Protein AF-A0AAF0SAI6-F1 (afdb_monomer_lite)

pLDDT: mean 80.3, std 12.4, range [47.44, 91.88]

Structure (mmCIF, N/CA/C/O backbone):
data_AF-A0AAF0SAI6-F1
#
_entry.id   AF-A0AAF0SAI6-F1
#
loop_
_atom_site.group_PDB
_atom_site.id
_atom_site.type_symbol
_atom_site.label_atom_id
_atom_site.label_alt_id
_atom_site.label_comp_id
_atom_site.label_asym_id
_atom_site.label_entity_id
_atom_site.label_seq_id
_atom_site.pdbx_PDB_ins_code
_atom_site.Cartn_x
_atom_site.Cartn_y
_atom_site.Cartn_z
_atom_site.occupancy
_atom_site.B_iso_or_equiv
_atom_site.auth_seq_id
_atom_site.auth_comp_id
_atom_site.auth_asym_id
_atom_site.auth_atom_id
_atom_site.pdbx_PDB_model_num
ATOM 1 N N . MET A 1 1 ? -7.171 16.452 26.162 1.00 47.44 1 MET A N 1
ATOM 2 C CA . MET A 1 1 ? -6.179 17.110 25.268 1.00 47.44 1 MET A CA 1
ATOM 3 C C . MET A 1 1 ? -4.964 16.233 24.930 1.00 47.44 1 MET A C 1
ATOM 5 O O . MET A 1 1 ? -4.229 16.581 24.015 1.00 47.44 1 MET A O 1
ATOM 9 N N . THR A 1 2 ? -4.740 15.108 25.615 1.00 51.94 2 THR A N 1
ATOM 10 C CA . THR A 1 2 ? -3.582 14.214 25.419 1.00 51.94 2 THR A CA 1
ATOM 11 C C . THR A 1 2 ? -3.766 13.180 24.298 1.00 51.94 2 THR A C 1
ATOM 13 O O . THR A 1 2 ? -2.830 12.978 23.528 1.00 51.94 2 THR A O 1
ATOM 16 N N . GLU A 1 3 ? -4.964 12.611 24.114 1.00 50.56 3 GLU A N 1
ATOM 17 C CA . GLU A 1 3 ? -5.238 11.631 23.039 1.00 50.56 3 GLU A CA 1
ATOM 18 C C . GLU A 1 3 ? -5.062 12.201 21.628 1.00 50.56 3 GLU A C 1
ATOM 20 O O . GLU A 1 3 ? -4.426 11.588 20.772 1.00 50.56 3 GLU A O 1
ATOM 25 N N . ASN A 1 4 ? -5.547 13.424 21.395 1.00 54.28 4 ASN A N 1
ATOM 26 C CA . ASN A 1 4 ? -5.464 14.070 20.082 1.00 54.28 4 ASN A CA 1
ATOM 27 C C . ASN A 1 4 ? -4.000 14.338 19.667 1.00 54.28 4 ASN A C 1
ATOM 29 O O . ASN A 1 4 ? -3.653 14.335 18.489 1.00 54.28 4 ASN A O 1
ATOM 33 N N . LYS A 1 5 ? -3.105 14.506 20.652 1.00 51.91 5 LYS A N 1
ATOM 34 C CA . LYS A 1 5 ? -1.663 14.673 20.430 1.00 51.91 5 LYS A CA 1
ATOM 35 C C . LYS A 1 5 ? -0.987 13.346 20.074 1.00 51.91 5 LYS A C 1
ATOM 37 O O . LYS A 1 5 ? -0.150 13.327 19.179 1.00 51.91 5 LYS A O 1
ATOM 42 N N . GLN A 1 6 ? -1.361 12.244 20.731 1.00 58.72 6 GLN A N 1
ATOM 43 C CA . GLN A 1 6 ? -0.816 10.920 20.410 1.00 58.72 6 GLN A CA 1
ATOM 44 C C . GLN A 1 6 ? -1.265 10.428 19.033 1.00 58.72 6 GLN A C 1
ATOM 46 O O . GLN A 1 6 ? -0.430 9.935 18.277 1.00 58.72 6 GLN A O 1
ATOM 51 N N . HIS A 1 7 ? -2.531 10.629 18.656 1.00 56.69 7 HIS A N 1
ATOM 52 C CA . HIS A 1 7 ? -3.014 10.239 17.330 1.00 56.69 7 HIS A CA 1
ATOM 53 C C . HIS A 1 7 ? -2.248 10.976 16.217 1.00 56.69 7 HIS A C 1
ATOM 55 O O . HIS A 1 7 ? -1.691 10.333 15.332 1.00 56.69 7 HIS A O 1
ATOM 61 N N . ASN A 1 8 ? -2.080 12.300 16.338 1.00 64.50 8 ASN A N 1
ATOM 62 C CA . ASN A 1 8 ? -1.340 13.104 15.356 1.00 64.50 8 ASN A CA 1
ATOM 63 C C . ASN A 1 8 ? 0.139 12.700 15.218 1.00 64.50 8 ASN A C 1
ATOM 65 O O . ASN A 1 8 ? 0.677 12.682 14.112 1.00 64.50 8 ASN A O 1
ATOM 69 N N . ILE A 1 9 ? 0.802 12.346 16.325 1.00 67.69 9 ILE A N 1
ATOM 70 C CA . ILE A 1 9 ? 2.197 11.876 16.295 1.00 67.69 9 ILE A CA 1
ATOM 71 C C . ILE A 1 9 ? 2.292 10.510 15.606 1.00 67.69 9 ILE A C 1
ATOM 73 O O . ILE A 1 9 ? 3.213 10.279 14.825 1.00 67.69 9 ILE A O 1
ATOM 77 N N . THR A 1 10 ? 1.326 9.620 15.843 1.00 72.69 10 THR A N 1
ATOM 78 C CA . THR A 1 10 ? 1.318 8.273 15.253 1.00 72.69 10 THR A CA 1
ATOM 79 C C . THR A 1 10 ? 1.061 8.326 13.745 1.00 72.69 10 THR A C 1
ATOM 81 O O . THR A 1 10 ? 1.736 7.637 12.982 1.00 72.69 10 THR A O 1
ATOM 84 N N . THR A 1 11 ? 0.143 9.189 13.300 1.00 72.44 11 THR A N 1
ATOM 85 C CA . THR A 1 11 ? -0.133 9.424 11.875 1.00 72.44 11 THR A CA 1
ATOM 86 C C . THR A 1 11 ? 1.057 10.069 11.174 1.00 72.44 11 THR A C 1
ATOM 88 O O . THR A 1 11 ? 1.455 9.619 10.101 1.00 72.44 11 THR A O 1
ATOM 91 N N . GLY A 1 12 ? 1.685 11.067 11.805 1.00 75.38 12 GLY A N 1
ATOM 92 C CA . GLY A 1 12 ? 2.898 11.696 11.284 1.00 75.38 12 GLY A CA 1
ATOM 93 C C . GLY A 1 12 ? 4.070 10.718 11.162 1.00 75.38 12 GLY A C 1
ATOM 94 O O . GLY A 1 12 ? 4.751 10.702 10.138 1.00 75.38 12 GLY A O 1
ATOM 95 N N . ALA A 1 13 ? 4.277 9.853 12.161 1.00 80.06 13 ALA A N 1
ATOM 96 C CA . ALA A 1 13 ? 5.317 8.826 12.125 1.00 80.06 13 ALA A CA 1
ATOM 97 C C . ALA A 1 13 ? 5.058 7.782 11.027 1.00 80.06 13 ALA A C 1
ATOM 99 O O . ALA A 1 13 ? 5.972 7.449 10.274 1.00 80.06 13 ALA A O 1
ATOM 100 N N . ALA A 1 14 ? 3.817 7.307 10.882 1.00 80.31 14 ALA A N 1
ATOM 101 C CA . ALA A 1 14 ? 3.448 6.362 9.830 1.00 80.31 14 ALA A CA 1
ATOM 102 C C . ALA A 1 14 ? 3.625 6.955 8.425 1.00 80.31 14 ALA A C 1
ATOM 104 O O . ALA A 1 14 ? 4.148 6.286 7.534 1.00 80.31 14 ALA A O 1
ATOM 105 N N . PHE A 1 15 ? 3.263 8.227 8.239 1.00 81.56 15 PHE A N 1
ATOM 106 C CA . PHE A 1 15 ? 3.492 8.934 6.982 1.00 81.56 15 PHE A CA 1
ATOM 107 C C . PHE A 1 15 ? 4.989 9.134 6.705 1.00 81.56 15 PHE A C 1
ATOM 109 O O . PHE A 1 15 ? 5.444 8.940 5.581 1.00 81.56 15 PHE A O 1
ATOM 116 N N . GLY A 1 16 ? 5.783 9.430 7.739 1.00 84.19 16 GLY A N 1
ATOM 117 C CA . GLY A 1 16 ? 7.243 9.486 7.640 1.00 84.19 16 GLY A CA 1
ATOM 118 C C . GLY A 1 16 ? 7.855 8.156 7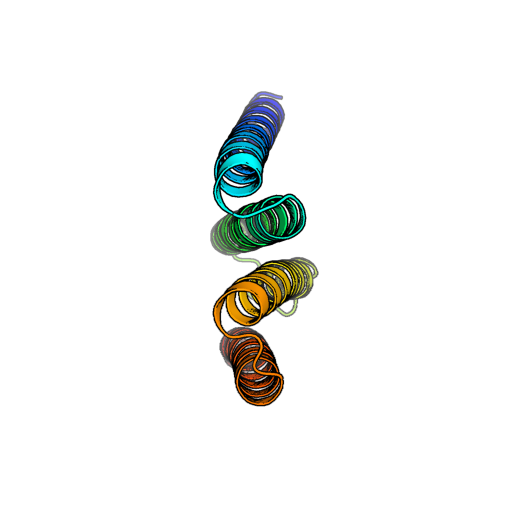.191 1.00 84.19 16 GLY A C 1
ATOM 119 O O . GLY A 1 16 ? 8.693 8.137 6.291 1.00 84.19 16 GLY A O 1
ATOM 120 N N . VAL A 1 17 ? 7.390 7.032 7.746 1.00 88.38 17 VAL A N 1
ATOM 121 C CA . VAL A 1 17 ? 7.812 5.687 7.316 1.00 88.38 17 VAL A CA 1
ATOM 122 C C . VAL A 1 17 ? 7.385 5.406 5.873 1.00 88.38 17 VAL A C 1
ATOM 124 O O . VAL A 1 17 ? 8.190 4.891 5.098 1.00 88.38 17 VAL A O 1
ATOM 127 N N . ALA A 1 18 ? 6.164 5.785 5.482 1.00 87.31 18 ALA A N 1
ATOM 128 C CA . ALA A 1 18 ? 5.685 5.639 4.107 1.00 87.31 18 ALA A CA 1
ATOM 129 C C . ALA A 1 18 ? 6.572 6.400 3.111 1.00 87.31 18 ALA A C 1
ATOM 131 O O . ALA A 1 18 ? 6.955 5.842 2.085 1.00 87.31 18 ALA A O 1
ATOM 132 N N . ILE A 1 19 ? 6.955 7.639 3.437 1.00 88.12 19 ILE A N 1
ATOM 133 C CA . ILE A 1 19 ? 7.864 8.448 2.618 1.00 88.12 19 ILE A CA 1
ATOM 134 C C . ILE A 1 19 ? 9.250 7.807 2.549 1.00 88.12 19 ILE A C 1
ATOM 136 O O . ILE A 1 19 ? 9.790 7.677 1.456 1.00 88.12 19 ILE A O 1
ATOM 140 N N . LEU A 1 20 ? 9.829 7.383 3.676 1.00 90.56 20 LEU A N 1
ATOM 141 C CA . LEU A 1 20 ? 11.160 6.767 3.690 1.00 90.56 20 LEU A CA 1
ATOM 142 C C . LEU A 1 20 ? 11.205 5.485 2.851 1.00 90.56 20 LEU A C 1
ATOM 144 O O . LEU A 1 20 ? 12.119 5.314 2.045 1.00 90.56 20 LEU A O 1
ATOM 148 N N . LEU A 1 21 ? 10.197 4.619 2.986 1.00 89.19 21 LEU A N 1
ATOM 149 C CA . LEU A 1 21 ? 10.064 3.413 2.166 1.00 89.19 21 LEU A CA 1
ATOM 150 C C . LEU A 1 21 ? 9.835 3.755 0.692 1.00 89.19 21 LEU A C 1
ATOM 152 O O . LEU A 1 21 ? 10.449 3.147 -0.182 1.00 89.19 21 LEU A O 1
ATOM 156 N N . GLY A 1 22 ? 9.000 4.755 0.413 1.00 85.25 22 GLY A N 1
ATOM 157 C CA . GLY A 1 22 ? 8.757 5.260 -0.932 1.00 85.25 22 GLY A CA 1
ATOM 158 C C . GLY A 1 22 ? 10.016 5.789 -1.606 1.00 85.25 22 GLY A C 1
ATOM 159 O O . GLY A 1 22 ? 10.283 5.452 -2.753 1.00 85.25 22 GLY A O 1
ATOM 160 N N . ILE A 1 23 ? 10.825 6.570 -0.893 1.00 89.44 23 ILE A N 1
ATOM 161 C CA . ILE A 1 23 ? 12.104 7.082 -1.394 1.00 89.44 23 ILE A CA 1
ATOM 162 C C . ILE A 1 23 ? 13.078 5.924 -1.612 1.00 89.44 23 ILE A C 1
ATOM 164 O O . ILE A 1 23 ? 13.684 5.839 -2.676 1.00 89.44 23 ILE A O 1
ATOM 168 N N . PHE A 1 24 ? 13.197 5.006 -0.649 1.00 91.56 24 PHE A N 1
ATOM 169 C CA . PHE A 1 24 ? 14.080 3.847 -0.769 1.00 91.56 24 PHE A CA 1
ATOM 170 C C . PHE A 1 24 ? 13.738 2.999 -1.998 1.00 91.56 24 PHE A C 1
ATOM 172 O O . PHE A 1 24 ? 14.610 2.697 -2.813 1.00 91.56 24 PHE A O 1
ATOM 179 N N . ILE A 1 25 ? 12.461 2.662 -2.181 1.00 89.69 25 ILE A N 1
ATOM 180 C CA . ILE A 1 25 ? 12.007 1.922 -3.359 1.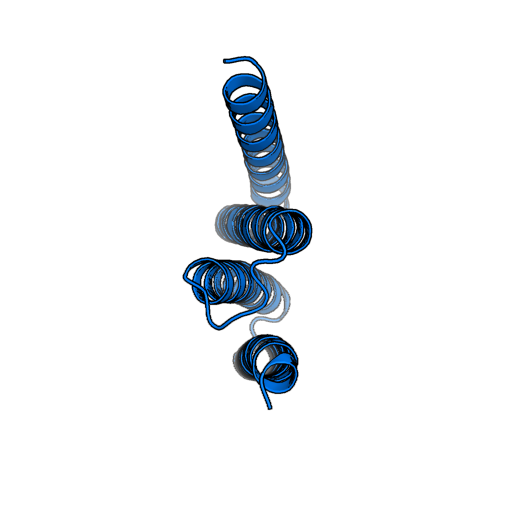00 89.69 25 ILE A CA 1
ATOM 181 C C . ILE A 1 25 ? 12.137 2.771 -4.625 1.00 89.69 25 ILE A C 1
ATOM 183 O O . ILE A 1 25 ? 12.539 2.248 -5.658 1.00 89.69 25 ILE A O 1
ATOM 187 N N . GLY A 1 26 ? 11.872 4.074 -4.553 1.00 87.81 26 GLY A N 1
ATOM 188 C CA . GLY A 1 26 ? 12.002 5.000 -5.675 1.00 87.81 26 GLY A CA 1
ATOM 189 C C . GLY A 1 26 ? 13.421 5.078 -6.235 1.00 87.81 26 GLY A C 1
ATOM 190 O O . GLY A 1 26 ? 13.600 5.113 -7.450 1.00 87.81 26 GLY A O 1
ATOM 191 N N . ILE A 1 27 ? 14.427 5.046 -5.359 1.00 91.12 27 ILE A N 1
ATOM 192 C CA . ILE A 1 27 ? 15.844 5.045 -5.742 1.00 91.12 27 ILE A CA 1
ATOM 193 C C . ILE A 1 27 ? 16.241 3.713 -6.397 1.00 91.12 27 ILE A C 1
ATOM 195 O O . ILE A 1 27 ? 17.014 3.717 -7.349 1.00 91.12 27 ILE A O 1
ATOM 199 N N . ASN A 1 28 ? 15.712 2.583 -5.918 1.00 88.19 28 ASN A N 1
ATOM 200 C CA . ASN A 1 28 ? 16.113 1.252 -6.395 1.00 88.19 28 ASN A CA 1
ATOM 201 C C . ASN A 1 28 ? 15.322 0.764 -7.621 1.00 88.19 28 ASN A C 1
ATOM 203 O O . ASN A 1 28 ? 15.869 0.068 -8.470 1.00 88.19 28 ASN A O 1
ATOM 207 N N . TYR A 1 29 ? 14.038 1.111 -7.710 1.00 84.38 29 TYR A N 1
ATOM 208 C CA . TYR A 1 29 ? 13.087 0.550 -8.675 1.00 84.38 29 TYR A CA 1
ATOM 209 C C . TYR A 1 29 ? 12.357 1.624 -9.497 1.00 84.38 29 TYR A C 1
ATOM 211 O O . TYR A 1 29 ? 11.439 1.298 -10.245 1.00 84.38 29 TYR A O 1
ATOM 219 N N . GLY A 1 30 ? 12.729 2.900 -9.358 1.00 88.44 30 GLY A N 1
ATOM 220 C CA . GLY A 1 30 ? 12.161 4.021 -10.107 1.00 88.44 30 GLY A CA 1
ATOM 221 C C . GLY A 1 30 ? 11.059 4.787 -9.367 1.00 88.44 30 GLY A C 1
ATOM 222 O O . GLY A 1 30 ? 10.322 4.247 -8.540 1.00 88.44 30 GLY A O 1
ATOM 223 N N . ILE A 1 31 ? 10.919 6.074 -9.704 1.00 86.31 31 ILE A N 1
ATOM 224 C CA . ILE A 1 31 ? 10.056 7.038 -8.995 1.00 86.31 31 ILE A CA 1
ATOM 225 C C . ILE A 1 31 ? 8.598 6.561 -8.912 1.00 86.31 31 ILE A C 1
ATOM 227 O O . ILE A 1 31 ? 7.983 6.683 -7.853 1.00 86.31 31 ILE A O 1
ATOM 231 N N . MET A 1 32 ? 8.054 5.962 -9.979 1.00 87.31 32 MET A N 1
ATOM 232 C CA . MET A 1 32 ? 6.683 5.430 -9.962 1.00 87.31 32 MET A CA 1
ATOM 233 C C . MET A 1 32 ? 6.493 4.324 -8.915 1.00 87.31 32 MET A C 1
ATOM 235 O O . MET A 1 32 ? 5.498 4.340 -8.196 1.00 87.31 32 MET A O 1
ATOM 239 N N . ASN A 1 33 ? 7.468 3.427 -8.744 1.00 87.62 33 ASN A N 1
ATOM 240 C CA . ASN A 1 33 ? 7.413 2.385 -7.714 1.00 87.62 33 ASN A CA 1
ATOM 241 C C . ASN A 1 33 ? 7.495 2.961 -6.302 1.00 87.62 33 ASN A C 1
ATOM 243 O O . ASN A 1 33 ? 6.822 2.469 -5.394 1.00 87.62 33 ASN A O 1
ATOM 247 N N . GLY A 1 34 ? 8.251 4.046 -6.127 1.00 87.62 34 GLY A N 1
ATOM 248 C CA . GLY A 1 34 ? 8.249 4.811 -4.885 1.00 87.62 34 GLY A CA 1
ATOM 249 C C . GLY A 1 34 ? 6.874 5.402 -4.563 1.00 87.62 34 GLY A C 1
ATOM 250 O O . GLY A 1 34 ? 6.376 5.233 -3.451 1.00 87.62 34 GLY A O 1
ATOM 251 N N . VAL A 1 35 ? 6.211 6.017 -5.548 1.00 89.38 35 VAL A N 1
ATOM 252 C CA . VAL A 1 35 ? 4.852 6.570 -5.390 1.00 89.38 35 VAL A CA 1
ATOM 253 C C . VAL A 1 35 ? 3.835 5.473 -5.071 1.00 89.38 35 VAL A C 1
ATOM 255 O O . VAL A 1 35 ? 3.047 5.624 -4.137 1.00 89.38 35 VAL A O 1
ATOM 258 N N . PHE A 1 36 ? 3.876 4.342 -5.780 1.00 91.56 36 PHE A N 1
ATOM 259 C CA . PHE A 1 36 ? 3.001 3.202 -5.495 1.00 91.56 36 PHE A CA 1
ATOM 260 C C . PHE A 1 36 ? 3.215 2.651 -4.087 1.00 91.56 36 PHE A C 1
ATOM 262 O O . PHE A 1 36 ? 2.246 2.361 -3.391 1.00 91.56 36 PHE A O 1
ATOM 269 N N . THR A 1 37 ? 4.460 2.593 -3.621 1.00 89.25 37 THR A N 1
ATOM 270 C CA . THR A 1 37 ? 4.782 2.178 -2.249 1.00 89.25 37 THR A CA 1
ATOM 271 C C . THR A 1 37 ? 4.177 3.125 -1.217 1.00 89.25 37 THR A C 1
ATOM 273 O O . THR A 1 37 ? 3.573 2.665 -0.248 1.00 89.25 37 THR A O 1
ATOM 276 N N . ILE A 1 38 ? 4.265 4.442 -1.435 1.00 90.56 38 ILE A N 1
ATOM 277 C CA . ILE A 1 38 ? 3.645 5.436 -0.545 1.00 90.56 38 ILE A CA 1
ATOM 278 C C . ILE A 1 38 ? 2.129 5.229 -0.497 1.00 90.56 38 ILE A C 1
ATOM 280 O O . ILE A 1 38 ? 1.553 5.236 0.592 1.00 90.56 38 ILE A O 1
ATOM 284 N N . LEU A 1 39 ? 1.487 4.998 -1.647 1.00 90.31 39 LEU A N 1
ATOM 285 C CA . LEU A 1 39 ? 0.047 4.729 -1.728 1.00 90.31 39 LEU A CA 1
ATOM 286 C C . LEU A 1 39 ? -0.345 3.447 -0.985 1.00 90.31 39 LEU A C 1
ATOM 288 O O . LEU A 1 39 ? -1.325 3.459 -0.242 1.00 90.31 39 LEU A O 1
ATOM 292 N N . ILE A 1 40 ? 0.439 2.373 -1.127 1.00 90.50 40 ILE A N 1
ATOM 293 C CA . ILE A 1 40 ? 0.221 1.106 -0.414 1.00 90.50 40 ILE A CA 1
ATOM 294 C C . ILE A 1 40 ? 0.289 1.337 1.093 1.00 90.50 40 ILE A C 1
ATOM 296 O O . ILE A 1 40 ? -0.673 1.052 1.802 1.00 90.50 40 ILE A O 1
ATOM 300 N N . VAL A 1 41 ? 1.402 1.882 1.589 1.00 91.75 41 VAL A N 1
ATOM 301 C CA . VAL A 1 41 ? 1.621 2.053 3.032 1.00 91.75 41 VAL A CA 1
ATOM 302 C C . VAL A 1 41 ? 0.591 3.013 3.631 1.00 91.75 41 VAL A C 1
ATOM 304 O O . VAL A 1 41 ? 0.010 2.707 4.671 1.00 91.75 41 VAL A O 1
ATOM 307 N N . SER A 1 42 ? 0.303 4.131 2.960 1.00 87.38 42 SER A N 1
ATOM 308 C CA . SER A 1 42 ? -0.685 5.108 3.437 1.00 87.38 42 SER A CA 1
ATOM 309 C C . SER A 1 42 ? -2.101 4.531 3.436 1.00 87.38 42 SER A C 1
ATOM 311 O O . SER A 1 42 ? -2.837 4.707 4.405 1.00 87.38 42 SER A O 1
ATOM 313 N N . GLY A 1 43 ? -2.478 3.804 2.379 1.00 87.25 43 GLY A N 1
ATOM 314 C CA . GLY A 1 43 ? -3.786 3.159 2.276 1.00 87.25 43 GLY A CA 1
ATOM 315 C C . GLY A 1 43 ? -3.976 2.067 3.328 1.00 87.25 43 GLY A C 1
ATOM 316 O O . GLY A 1 43 ? -5.014 2.026 3.991 1.00 87.25 43 GLY A O 1
ATOM 317 N N . VAL A 1 44 ? -2.955 1.231 3.556 1.00 88.44 44 VAL A N 1
ATOM 318 C CA . VAL A 1 44 ? -2.971 0.204 4.609 1.00 88.44 44 VAL A CA 1
ATOM 319 C C . VAL A 1 44 ? -3.074 0.855 5.984 1.00 88.44 44 VAL A C 1
ATOM 321 O O . VAL A 1 44 ? -3.931 0.457 6.771 1.00 88.44 44 VAL A O 1
ATOM 324 N N . TYR A 1 45 ? -2.261 1.876 6.263 1.00 88.31 45 TYR A N 1
ATOM 325 C CA . TYR A 1 45 ? -2.300 2.587 7.538 1.00 88.31 45 TYR A CA 1
ATOM 326 C C . TYR A 1 45 ? -3.686 3.180 7.808 1.00 88.31 45 TYR A C 1
ATOM 328 O O . TYR A 1 45 ? -4.273 2.888 8.846 1.00 88.31 45 TYR A O 1
ATOM 336 N N . LEU A 1 46 ? -4.255 3.927 6.854 1.00 87.00 46 LEU A N 1
ATOM 337 C CA . LEU A 1 46 ? -5.599 4.499 6.984 1.00 87.00 46 LEU A CA 1
ATOM 338 C C . LEU A 1 46 ? -6.650 3.417 7.246 1.00 87.00 46 LEU A C 1
ATOM 340 O O . LEU A 1 46 ? -7.440 3.540 8.179 1.00 87.00 46 LEU A O 1
ATOM 344 N N . SER A 1 47 ? -6.624 2.331 6.472 1.00 85.38 47 SER A N 1
ATOM 345 C CA . SER A 1 47 ? -7.574 1.223 6.620 1.00 85.38 47 SER A CA 1
ATOM 346 C C . SER A 1 47 ? -7.496 0.586 8.003 1.00 85.38 47 SER A C 1
ATOM 348 O O . SER A 1 47 ? -8.523 0.360 8.637 1.00 85.38 47 SER A O 1
ATOM 350 N N . VAL A 1 48 ? -6.281 0.305 8.480 1.00 85.62 48 VAL A N 1
ATOM 351 C CA . VAL A 1 48 ? -6.043 -0.353 9.769 1.00 85.62 48 VAL A CA 1
ATOM 352 C C . VAL A 1 48 ? -6.376 0.583 10.925 1.00 85.62 48 VAL A C 1
ATOM 354 O O . VAL A 1 48 ? -7.069 0.172 11.850 1.00 85.62 48 VAL A O 1
ATOM 357 N N . SER A 1 49 ? -5.937 1.840 10.877 1.00 84.12 49 SER A N 1
ATOM 358 C CA . SER A 1 49 ? -6.220 2.826 11.923 1.00 84.12 49 SER A CA 1
ATOM 359 C C . SER A 1 49 ? -7.716 3.079 12.074 1.00 84.12 49 SER A C 1
ATOM 361 O O . SER A 1 49 ? -8.222 3.091 13.194 1.00 84.12 49 SER A O 1
ATOM 363 N N . LEU A 1 50 ? -8.439 3.216 10.961 1.00 83.19 50 LEU A N 1
ATOM 364 C CA . LEU A 1 50 ? -9.891 3.368 10.989 1.00 83.19 50 LEU A CA 1
ATOM 365 C C . LEU A 1 50 ? -10.577 2.080 11.450 1.00 83.19 50 LEU A C 1
ATOM 367 O O . LEU A 1 50 ? -11.505 2.141 12.244 1.00 83.19 50 LEU A O 1
ATOM 371 N N . TYR A 1 51 ? -10.097 0.909 11.032 1.00 81.25 51 TYR A N 1
ATOM 372 C CA . TYR A 1 51 ? -10.640 -0.367 11.498 1.00 81.25 51 TYR A CA 1
ATOM 373 C C . TYR A 1 51 ? -10.484 -0.557 13.013 1.00 81.25 51 TYR A C 1
ATOM 375 O O . TYR A 1 51 ? -11.399 -1.047 13.673 1.00 81.25 51 TYR A O 1
ATOM 383 N N . LEU A 1 52 ? -9.336 -0.171 13.575 1.00 80.81 52 LEU A N 1
ATOM 384 C CA . LEU A 1 52 ? -9.101 -0.214 15.018 1.00 80.81 52 LEU A CA 1
ATOM 385 C C . LEU A 1 52 ? -10.021 0.759 15.758 1.00 80.81 52 LEU A C 1
ATOM 387 O O . LEU A 1 52 ? -10.625 0.369 16.752 1.00 80.81 52 LEU A O 1
ATOM 391 N N . LYS A 1 53 ? -10.186 1.975 15.228 1.00 78.19 53 LYS A N 1
ATOM 392 C CA . LYS A 1 53 ? -11.080 2.987 15.797 1.00 78.19 53 LYS A CA 1
ATOM 393 C C . LYS A 1 53 ? -12.549 2.547 15.778 1.00 78.19 53 LYS A C 1
ATOM 395 O O . LYS A 1 53 ? -13.234 2.652 16.785 1.00 78.19 53 LYS A O 1
ATOM 400 N N . ASP A 1 54 ? -13.007 1.970 14.672 1.00 75.56 54 ASP A N 1
ATOM 401 C CA . ASP A 1 54 ? -14.351 1.390 14.528 1.00 75.56 54 ASP A CA 1
ATOM 402 C C . ASP A 1 54 ? -14.618 0.271 15.547 1.00 75.56 54 ASP A C 1
ATOM 404 O O . ASP A 1 54 ? -15.705 0.169 16.115 1.00 75.56 54 ASP A O 1
ATOM 408 N N . LYS A 1 55 ? -13.602 -0.557 15.816 1.00 72.12 55 LYS A N 1
ATOM 409 C CA . LYS A 1 55 ? -13.684 -1.632 16.810 1.00 72.12 55 LYS A CA 1
ATOM 410 C C . LYS A 1 55 ? -13.772 -1.093 18.242 1.00 72.12 55 LYS A C 1
ATOM 412 O O . LYS A 1 55 ? -14.412 -1.723 19.077 1.00 72.12 55 LYS A O 1
ATOM 417 N N . GLU A 1 56 ? -13.119 0.029 18.523 1.00 74.81 56 GLU A N 1
ATOM 418 C CA . GLU A 1 56 ? -13.103 0.673 19.840 1.00 74.81 56 GLU A CA 1
ATOM 419 C C . GLU A 1 56 ? -14.402 1.442 20.117 1.00 74.81 56 GLU A C 1
ATOM 421 O O . GLU A 1 56 ? -14.966 1.337 21.204 1.00 74.81 56 GLU A O 1
ATOM 426 N N . GLU A 1 57 ? -14.938 2.130 19.107 1.00 68.06 57 GLU A N 1
ATOM 427 C CA . GLU A 1 57 ? -16.195 2.879 19.214 1.00 68.06 57 GLU A CA 1
ATOM 428 C C . GLU A 1 57 ? -17.441 1.972 19.207 1.00 68.06 57 GLU A C 1
ATOM 430 O O . GLU A 1 57 ? -18.548 2.455 19.445 1.00 68.06 57 GLU A O 1
ATOM 435 N N . ASN A 1 58 ? -17.288 0.659 18.964 1.00 64.31 58 ASN A N 1
ATOM 436 C CA . ASN A 1 58 ? -18.388 -0.313 18.856 1.00 64.31 58 ASN A CA 1
ATOM 437 C C . ASN A 1 58 ? -19.501 0.153 17.898 1.00 64.31 58 ASN A C 1
ATOM 439 O O . ASN A 1 58 ? -20.648 -0.287 17.981 1.00 64.31 58 ASN A O 1
ATOM 443 N N . THR A 1 59 ? -19.155 1.017 16.943 1.00 60.19 59 THR A N 1
ATOM 444 C CA . THR A 1 59 ? -20.057 1.647 15.976 1.00 60.19 59 THR A CA 1
ATOM 445 C C . THR A 1 59 ? -20.421 0.701 14.851 1.00 60.19 59 THR A C 1
ATOM 447 O O . THR A 1 59 ? -20.734 1.168 13.763 1.00 60.19 59 THR A O 1
ATOM 450 N N . GLY A 1 60 ? -20.399 -0.614 15.112 1.00 54.03 60 GLY A N 1
ATOM 451 C CA . GLY A 1 60 ? -20.805 -1.663 14.199 1.00 54.03 60 GLY A CA 1
ATOM 452 C C . GLY A 1 60 ? -22.197 -1.366 13.655 1.00 54.03 60 GLY A C 1
ATOM 453 O O . GLY A 1 60 ? -23.177 -1.859 14.178 1.00 54.03 60 GLY A O 1
ATOM 454 N N . GLY A 1 61 ? -22.245 -0.567 12.594 1.00 53.78 61 GLY A N 1
ATOM 455 C CA . GLY A 1 61 ? -23.335 -0.186 11.715 1.00 53.78 61 GLY A CA 1
ATOM 456 C C . GLY A 1 61 ? -22.718 0.260 10.377 1.00 53.78 61 GLY A C 1
ATOM 457 O O . GLY A 1 61 ? -21.491 0.400 10.276 1.00 53.78 61 GLY A O 1
ATOM 458 N N . PRO A 1 62 ? -23.516 0.476 9.317 1.00 55.75 62 PRO A N 1
ATOM 459 C CA . PRO A 1 62 ? -23.070 1.201 8.129 1.00 55.75 62 PRO A CA 1
ATOM 460 C C . PRO A 1 62 ? -22.725 2.644 8.528 1.00 55.75 62 PRO A C 1
ATOM 462 O O . PRO A 1 62 ? -23.577 3.522 8.584 1.00 55.75 62 PRO A O 1
ATOM 465 N N . SER A 1 63 ? -21.461 2.847 8.883 1.00 61.09 63 SER A N 1
ATOM 466 C CA . SER A 1 63 ? -20.896 4.095 9.392 1.00 61.09 63 SER A CA 1
ATOM 467 C C . SER A 1 63 ? -20.012 4.745 8.325 1.00 61.09 63 SER A C 1
ATOM 469 O O . SER A 1 63 ? -19.439 4.052 7.478 1.00 61.09 63 SER A O 1
ATOM 471 N N . GLU A 1 64 ? -19.848 6.069 8.387 1.00 67.50 64 GLU A N 1
ATOM 472 C CA . GLU A 1 64 ? -18.859 6.827 7.603 1.00 67.50 64 GLU A CA 1
ATOM 473 C C . GLU A 1 64 ? -17.455 6.195 7.693 1.00 67.50 64 GLU A C 1
ATOM 475 O O . GLU A 1 64 ? -16.706 6.183 6.711 1.00 67.50 64 GLU A O 1
ATOM 480 N N . LEU A 1 65 ? -17.133 5.556 8.828 1.00 69.69 65 LEU A N 1
ATOM 481 C CA . LEU A 1 65 ? -15.895 4.795 9.002 1.00 69.69 65 LEU A CA 1
ATOM 482 C C . LEU A 1 65 ? -15.794 3.580 8.071 1.00 69.69 65 LEU A C 1
ATOM 484 O O . LEU A 1 65 ? -14.714 3.295 7.561 1.00 69.69 65 LEU A O 1
ATOM 488 N N . GLY A 1 66 ? -16.891 2.868 7.807 1.00 73.06 66 GLY A N 1
ATOM 489 C CA . GLY A 1 66 ? -16.894 1.712 6.906 1.00 73.06 66 GLY A CA 1
ATOM 490 C C . GLY A 1 66 ? -16.560 2.097 5.462 1.00 73.06 66 GLY A C 1
ATOM 491 O O . GLY A 1 66 ? -15.782 1.407 4.793 1.00 73.06 66 GLY A O 1
ATOM 492 N N . ALA A 1 67 ? -17.087 3.233 5.000 1.00 75.12 67 ALA A N 1
ATOM 493 C CA . ALA A 1 67 ? -16.743 3.798 3.698 1.00 75.12 67 ALA A CA 1
ATOM 494 C C . ALA A 1 67 ? -15.270 4.238 3.653 1.00 75.12 67 ALA A C 1
ATOM 496 O O . ALA A 1 67 ? -14.564 3.930 2.692 1.00 75.12 67 ALA A O 1
ATOM 497 N N . ALA A 1 68 ? -14.776 4.876 4.718 1.00 81.44 68 ALA A N 1
ATOM 498 C CA . ALA A 1 68 ? -13.390 5.329 4.810 1.00 81.44 68 ALA A CA 1
ATOM 499 C C . ALA A 1 68 ? -12.374 4.165 4.852 1.00 81.44 68 ALA A C 1
ATOM 501 O O . ALA A 1 68 ? -11.345 4.225 4.180 1.00 81.44 68 ALA A O 1
ATOM 502 N N . ILE A 1 69 ? -12.684 3.065 5.553 1.00 83.19 69 ILE A N 1
ATOM 503 C CA . ILE A 1 69 ? -11.870 1.834 5.552 1.00 83.19 69 ILE A CA 1
ATOM 504 C C . ILE A 1 69 ? -11.812 1.232 4.145 1.00 83.19 69 ILE A C 1
ATOM 506 O O . ILE A 1 69 ? -10.738 0.881 3.661 1.00 83.19 69 ILE A O 1
ATOM 510 N N . THR A 1 70 ? -12.957 1.148 3.465 1.00 84.44 70 THR A N 1
ATOM 511 C CA . THR A 1 70 ? -13.029 0.628 2.089 1.00 84.44 70 THR A CA 1
ATOM 512 C C . THR A 1 70 ? -12.224 1.508 1.129 1.00 84.44 70 THR A C 1
ATOM 514 O O . THR A 1 70 ? -11.482 0.990 0.297 1.00 84.44 70 THR A O 1
ATOM 517 N N . GLY A 1 71 ? -12.296 2.833 1.288 1.00 84.44 71 GLY A N 1
ATOM 518 C CA . GLY A 1 71 ? -11.482 3.789 0.536 1.00 84.44 71 GLY A CA 1
ATOM 519 C C . GLY A 1 71 ? -9.980 3.589 0.746 1.00 84.44 71 GLY A C 1
ATOM 520 O O . GLY A 1 71 ? -9.222 3.593 -0.223 1.00 84.44 71 GLY A O 1
ATOM 521 N N . GLY A 1 72 ? -9.545 3.333 1.983 1.00 86.81 72 GLY A N 1
ATOM 522 C CA . GLY A 1 72 ? -8.150 3.005 2.284 1.00 86.81 72 GLY A CA 1
ATOM 523 C C . GLY A 1 72 ? -7.682 1.703 1.620 1.00 86.81 72 GLY A C 1
ATOM 524 O O . GLY A 1 72 ? -6.581 1.656 1.068 1.00 86.81 72 GLY A O 1
ATOM 525 N N . ILE A 1 73 ? -8.528 0.667 1.608 1.00 88.12 73 ILE A N 1
ATOM 526 C CA . ILE A 1 73 ? -8.220 -0.628 0.981 1.00 88.12 73 ILE A CA 1
ATOM 527 C C . ILE A 1 73 ? -8.100 -0.469 -0.533 1.00 88.12 73 ILE A C 1
ATOM 529 O O . ILE A 1 73 ? -7.180 -1.018 -1.135 1.00 88.12 73 ILE A O 1
ATOM 533 N N . LEU A 1 74 ? -8.998 0.304 -1.150 1.00 89.94 74 LEU A N 1
ATOM 534 C CA . LEU A 1 74 ? -8.927 0.612 -2.577 1.00 89.94 74 LEU A CA 1
ATOM 535 C C . LEU A 1 74 ? -7.656 1.394 -2.911 1.00 89.94 74 LEU A C 1
ATOM 537 O O . LEU A 1 74 ? -6.972 1.046 -3.869 1.00 89.94 74 LEU A O 1
ATOM 541 N N . LEU A 1 75 ? -7.294 2.392 -2.100 1.00 90.69 75 LEU A N 1
ATOM 542 C CA . LEU A 1 75 ? -6.061 3.159 -2.284 1.00 90.69 75 LEU A CA 1
ATOM 543 C C . LEU A 1 75 ? -4.822 2.252 -2.220 1.00 90.69 75 LEU A C 1
ATOM 545 O O . LEU A 1 75 ? -3.964 2.305 -3.105 1.00 90.69 75 LEU A O 1
ATOM 549 N N . ALA A 1 76 ? -4.760 1.377 -1.211 1.00 90.62 76 ALA A N 1
ATOM 550 C CA . ALA A 1 76 ? -3.678 0.411 -1.069 1.00 90.62 76 ALA A CA 1
ATOM 551 C C . ALA A 1 76 ? -3.640 -0.584 -2.236 1.00 90.62 76 ALA A C 1
ATOM 553 O O . ALA A 1 76 ? -2.573 -0.889 -2.767 1.00 90.62 76 ALA A O 1
ATOM 554 N N . GLY A 1 77 ? -4.809 -1.063 -2.660 1.00 89.50 77 GLY A N 1
ATOM 555 C CA . GLY A 1 77 ? -4.952 -2.001 -3.763 1.00 89.50 77 GLY A CA 1
ATOM 556 C C . GLY A 1 77 ? -4.5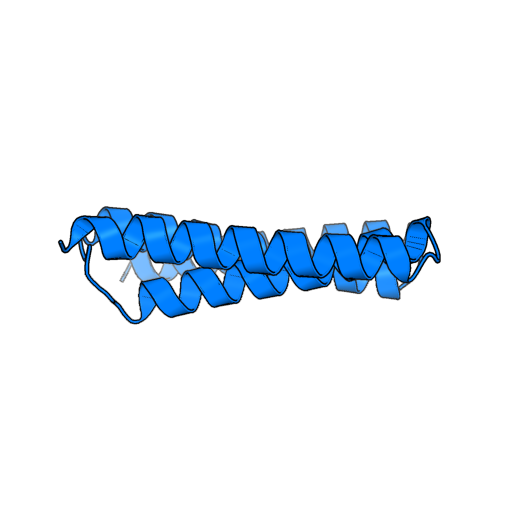39 -1.407 -5.108 1.00 89.50 77 GLY A C 1
ATOM 557 O O . GLY A 1 77 ? -3.835 -2.071 -5.861 1.00 89.50 77 GLY A O 1
ATOM 558 N N . ILE A 1 78 ? -4.889 -0.149 -5.394 1.00 90.94 78 ILE A N 1
ATOM 559 C CA . ILE A 1 78 ? -4.441 0.560 -6.604 1.00 90.94 78 ILE A CA 1
ATOM 560 C C . ILE A 1 78 ? -2.917 0.701 -6.600 1.00 90.94 78 ILE A C 1
ATOM 562 O O . ILE A 1 78 ? -2.275 0.404 -7.607 1.00 90.94 78 ILE A O 1
ATOM 566 N N . GLY A 1 79 ? -2.330 1.084 -5.461 1.00 89.56 79 GLY A N 1
ATOM 567 C CA . GLY A 1 79 ? -0.878 1.128 -5.303 1.00 89.56 79 GLY A CA 1
ATOM 568 C C . GLY A 1 79 ? -0.231 -0.237 -5.560 1.00 89.56 79 GLY A C 1
ATOM 569 O O . GLY A 1 79 ? 0.725 -0.327 -6.325 1.00 89.56 79 GLY A O 1
ATOM 570 N N . ALA A 1 80 ? -0.792 -1.316 -5.007 1.00 89.00 80 ALA A N 1
ATOM 571 C CA . ALA A 1 80 ? -0.297 -2.676 -5.218 1.00 89.00 80 ALA A CA 1
ATOM 572 C C . ALA A 1 80 ? -0.408 -3.118 -6.687 1.00 89.00 80 ALA A C 1
ATOM 574 O O . ALA A 1 80 ? 0.531 -3.701 -7.219 1.00 89.00 80 ALA A O 1
ATOM 575 N N . CYS A 1 81 ? -1.510 -2.795 -7.369 1.00 91.69 81 CYS A N 1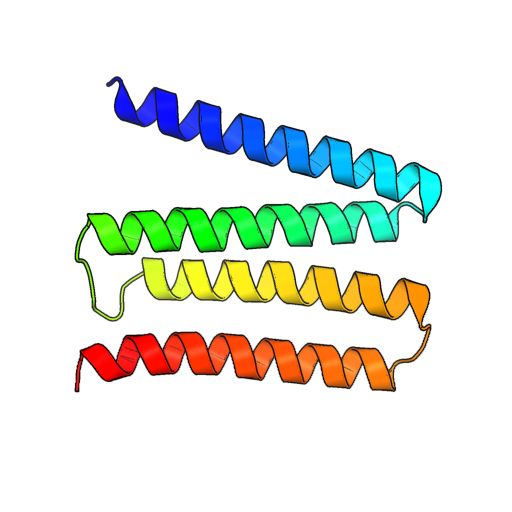
ATOM 576 C CA . CYS A 1 81 ? -1.685 -3.095 -8.793 1.00 91.69 81 CYS A CA 1
ATOM 577 C C . CYS A 1 81 ? -0.665 -2.347 -9.660 1.00 91.69 81 CYS A C 1
ATOM 579 O O . CYS A 1 81 ? -0.080 -2.942 -10.565 1.00 91.69 81 CYS A O 1
ATOM 581 N N . GLY A 1 82 ? -0.432 -1.063 -9.368 1.00 87.25 82 GLY A N 1
ATOM 582 C CA . GLY A 1 82 ? 0.579 -0.254 -10.051 1.00 87.25 82 GLY A CA 1
ATOM 583 C C . GLY A 1 82 ? 1.992 -0.789 -9.825 1.00 87.25 82 GLY A C 1
ATOM 584 O O . GLY A 1 82 ? 2.770 -0.905 -10.770 1.00 87.25 82 GLY A O 1
ATOM 585 N N . PHE A 1 83 ? 2.290 -1.213 -8.595 1.00 87.81 83 PHE A N 1
ATOM 586 C CA . PHE A 1 83 ? 3.552 -1.863 -8.265 1.00 87.81 83 PHE A CA 1
ATOM 587 C C . PHE A 1 83 ? 3.728 -3.161 -9.063 1.00 87.81 83 PHE A C 1
ATOM 589 O O . PHE A 1 83 ? 4.727 -3.315 -9.752 1.00 87.81 83 PHE A O 1
ATOM 596 N N . VAL A 1 84 ? 2.732 -4.056 -9.071 1.00 88.94 84 VAL A N 1
ATOM 597 C CA . VAL A 1 84 ? 2.771 -5.322 -9.831 1.00 88.94 84 VAL A CA 1
ATOM 598 C C . VAL A 1 84 ? 2.919 -5.091 -11.338 1.00 88.94 84 VAL A C 1
ATOM 600 O O . VAL A 1 84 ? 3.684 -5.806 -11.989 1.00 88.94 84 VAL A O 1
ATOM 603 N N . TYR A 1 85 ? 2.235 -4.092 -11.905 1.00 88.25 85 TYR A N 1
ATOM 604 C CA . TYR A 1 85 ? 2.395 -3.734 -13.318 1.00 88.25 85 TYR A CA 1
ATOM 605 C C . TYR A 1 85 ? 3.845 -3.369 -13.646 1.00 88.25 85 TYR A C 1
ATOM 607 O O . TYR A 1 85 ? 4.376 -3.816 -14.654 1.00 88.25 85 TYR A O 1
ATOM 615 N N . SER A 1 86 ? 4.507 -2.632 -12.757 1.00 86.62 86 SER A N 1
ATOM 616 C CA . SER A 1 86 ? 5.893 -2.200 -12.940 1.00 86.62 86 SER A CA 1
ATOM 617 C C . SER A 1 86 ? 6.906 -3.353 -13.011 1.00 86.62 86 SER A C 1
ATOM 619 O O . SER A 1 86 ? 7.949 -3.210 -13.635 1.00 86.62 86 SER A O 1
ATOM 621 N N . PHE A 1 87 ? 6.606 -4.510 -12.405 1.00 85.94 87 PHE A N 1
ATOM 622 C CA . PHE A 1 87 ? 7.462 -5.705 -12.504 1.00 85.94 87 PHE A CA 1
ATOM 623 C C . PHE A 1 87 ? 7.080 -6.633 -13.649 1.00 85.94 87 PHE A C 1
ATOM 625 O O . PHE A 1 87 ? 7.928 -7.348 -14.174 1.00 85.94 87 PHE A O 1
ATOM 632 N N . THR A 1 88 ? 5.791 -6.697 -13.974 1.00 88.50 88 THR A N 1
ATOM 633 C CA . THR A 1 88 ? 5.270 -7.700 -14.909 1.00 88.50 88 THR A CA 1
ATOM 634 C C . THR A 1 88 ? 5.099 -7.171 -16.325 1.00 88.50 88 THR A C 1
ATOM 636 O O . THR A 1 88 ? 5.009 -7.979 -17.244 1.00 88.50 88 THR A O 1
ATOM 639 N N . GLU A 1 89 ? 4.970 -5.849 -16.488 1.00 86.06 89 GLU A N 1
ATOM 640 C CA . GLU A 1 89 ? 4.589 -5.144 -17.725 1.00 86.06 89 GLU A CA 1
ATOM 641 C C . GLU A 1 89 ? 3.332 -5.725 -18.410 1.00 86.06 89 GLU A C 1
ATOM 643 O O . GLU A 1 89 ? 3.018 -5.433 -19.563 1.00 86.06 89 GLU A O 1
ATOM 648 N N . SER A 1 90 ? 2.570 -6.553 -17.688 1.00 88.06 90 SER A N 1
ATOM 649 C CA . SER A 1 90 ? 1.467 -7.338 -18.223 1.00 88.06 90 SER A CA 1
ATOM 650 C C . SER A 1 90 ? 0.145 -6.744 -17.781 1.00 88.06 90 SER A C 1
ATOM 652 O O . SER A 1 90 ? -0.278 -6.884 -16.631 1.00 88.06 90 SER A O 1
ATOM 654 N N . VAL A 1 91 ? -0.554 -6.139 -18.739 1.00 87.31 91 VAL A N 1
ATOM 655 C CA . VAL A 1 91 ? -1.889 -5.563 -18.531 1.00 87.31 91 VAL A CA 1
ATOM 656 C C . VAL A 1 91 ? -2.865 -6.610 -17.987 1.00 87.31 91 VAL A C 1
ATOM 658 O O . VAL A 1 91 ? -3.684 -6.300 -17.126 1.00 87.31 91 VAL A O 1
ATOM 661 N N . VAL A 1 92 ? -2.753 -7.866 -18.433 1.00 89.88 92 VAL A N 1
ATOM 662 C CA . VAL A 1 92 ? -3.632 -8.958 -17.988 1.00 89.88 92 VAL A CA 1
ATOM 663 C C . VAL A 1 92 ? -3.480 -9.203 -16.487 1.00 89.88 92 VAL A C 1
ATOM 665 O O . VAL A 1 92 ? -4.481 -9.290 -15.779 1.00 89.88 92 VAL A O 1
ATOM 668 N N . ILE A 1 93 ? -2.244 -9.255 -15.982 1.00 88.44 93 ILE A N 1
ATOM 669 C CA . ILE A 1 93 ? -1.979 -9.468 -14.552 1.00 88.44 93 ILE A CA 1
ATOM 670 C C . ILE A 1 93 ? -2.501 -8.282 -13.738 1.00 88.44 93 ILE A C 1
ATOM 672 O O . ILE A 1 93 ? -3.150 -8.477 -12.711 1.00 88.44 93 ILE A O 1
ATOM 676 N N . THR A 1 94 ? -2.300 -7.055 -14.218 1.00 88.31 94 THR A N 1
ATOM 677 C CA . THR A 1 94 ? -2.806 -5.847 -13.553 1.00 88.31 94 THR A CA 1
ATOM 678 C C . THR A 1 94 ? -4.328 -5.823 -13.475 1.00 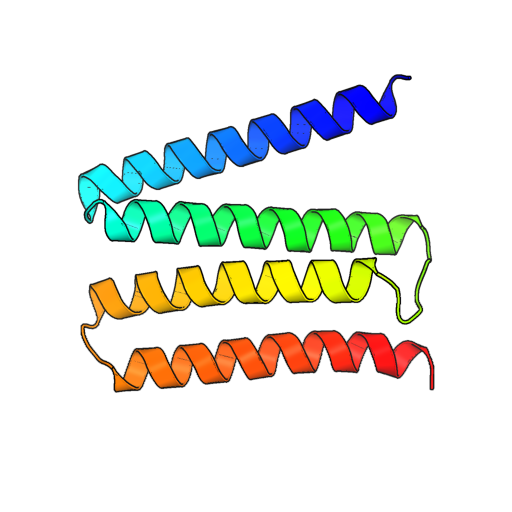88.31 94 THR A C 1
ATOM 680 O O . THR A 1 94 ? -4.875 -5.496 -12.423 1.00 88.31 94 THR A O 1
ATOM 683 N N . VAL A 1 95 ? -5.026 -6.216 -14.544 1.00 89.31 95 VAL A N 1
ATOM 684 C CA . VAL A 1 95 ? -6.494 -6.313 -14.552 1.00 89.31 95 VAL A CA 1
ATOM 685 C C . VAL A 1 95 ? -6.974 -7.375 -13.562 1.00 89.31 95 VAL A C 1
ATOM 687 O O . VAL A 1 95 ? -7.894 -7.112 -12.790 1.00 89.31 95 VAL A O 1
ATOM 690 N N . VAL A 1 96 ? -6.328 -8.544 -13.515 1.00 91.88 96 VAL A N 1
ATOM 691 C CA . VAL A 1 96 ? -6.648 -9.591 -12.529 1.00 91.88 96 VAL A CA 1
ATOM 692 C C . VAL A 1 96 ? -6.428 -9.087 -11.099 1.00 91.88 96 VAL A C 1
ATOM 694 O O . VAL A 1 96 ? -7.286 -9.297 -10.240 1.00 91.88 96 VAL A O 1
ATOM 697 N N . CYS A 1 97 ? -5.335 -8.364 -10.840 1.00 90.44 97 CYS A N 1
ATOM 698 C CA . CYS A 1 97 ? -5.086 -7.731 -9.546 1.00 90.44 97 CYS A CA 1
ATOM 699 C C . CYS A 1 97 ? -6.169 -6.703 -9.184 1.00 90.44 97 CYS A C 1
ATOM 701 O O . CYS A 1 97 ? -6.657 -6.719 -8.055 1.00 90.44 97 CYS A O 1
ATOM 703 N N . LEU A 1 98 ? -6.601 -5.856 -10.123 1.00 89.31 98 LEU A N 1
ATOM 704 C CA . LEU A 1 98 ? -7.670 -4.881 -9.882 1.00 89.31 98 LEU A CA 1
ATOM 705 C C . LEU A 1 98 ? -8.998 -5.566 -9.543 1.00 89.31 98 LEU A C 1
ATOM 707 O O . LEU A 1 98 ? -9.673 -5.160 -8.597 1.00 89.31 98 LEU A O 1
ATOM 711 N N . ILE A 1 99 ? -9.345 -6.639 -10.258 1.00 91.50 99 ILE A N 1
ATOM 712 C CA . ILE A 1 99 ? -10.535 -7.446 -9.961 1.00 91.50 99 ILE A CA 1
ATOM 713 C C . ILE A 1 99 ? -10.422 -8.055 -8.558 1.00 91.50 99 ILE A C 1
ATOM 715 O O . ILE A 1 99 ? -11.371 -7.977 -7.779 1.00 91.50 99 ILE A O 1
ATOM 719 N N . ALA A 1 100 ? -9.261 -8.606 -8.196 1.00 90.50 100 ALA A N 1
ATOM 720 C CA . ALA A 1 100 ? -9.032 -9.159 -6.864 1.00 90.50 100 ALA A CA 1
ATOM 721 C C . ALA A 1 100 ? -9.189 -8.097 -5.761 1.00 90.50 100 ALA A C 1
ATOM 723 O O . ALA A 1 100 ? -9.838 -8.358 -4.748 1.00 90.50 100 ALA A O 1
ATOM 724 N N . VAL A 1 101 ? -8.672 -6.882 -5.969 1.00 90.12 101 VAL A N 1
ATOM 725 C CA . VAL A 1 101 ? -8.844 -5.749 -5.043 1.00 90.12 101 VAL A CA 1
ATOM 726 C C . VAL A 1 101 ? -10.321 -5.372 -4.897 1.00 90.12 101 VAL A C 1
ATOM 728 O O . VAL A 1 101 ? -10.800 -5.203 -3.773 1.00 90.12 101 VAL A O 1
ATOM 731 N N . MET A 1 102 ? -11.071 -5.293 -6.001 1.00 88.44 102 MET A N 1
ATOM 732 C CA . MET A 1 102 ? -12.511 -5.012 -5.961 1.00 88.44 102 MET A CA 1
ATOM 733 C C . MET A 1 102 ? -13.280 -6.095 -5.197 1.00 88.44 102 MET A C 1
ATOM 735 O O . MET A 1 102 ? -14.106 -5.769 -4.339 1.00 88.44 102 MET A O 1
ATOM 739 N N . LEU A 1 103 ? -12.969 -7.372 -5.436 1.00 89.56 103 LEU A N 1
ATOM 740 C CA . LEU A 1 103 ? -13.577 -8.496 -4.721 1.00 89.56 103 LEU A CA 1
ATOM 741 C C . LEU A 1 103 ? -13.270 -8.455 -3.222 1.00 89.56 103 LEU A C 1
ATOM 743 O O . LEU A 1 103 ? -14.184 -8.607 -2.415 1.00 89.56 103 LEU A O 1
ATOM 747 N N . LEU A 1 104 ? -12.019 -8.194 -2.837 1.00 86.12 104 LEU A N 1
ATOM 748 C CA . LEU A 1 104 ? -11.623 -8.067 -1.432 1.00 86.12 104 LEU A CA 1
ATOM 749 C C . LEU A 1 104 ? -12.335 -6.899 -0.746 1.00 86.12 104 LEU A C 1
ATOM 751 O O . LEU A 1 104 ? -12.889 -7.071 0.339 1.00 86.12 104 LEU A O 1
ATOM 755 N N . SER A 1 105 ? -12.382 -5.730 -1.391 1.00 85.25 105 SER A N 1
ATOM 756 C CA . SER A 1 105 ? -13.085 -4.561 -0.849 1.00 85.25 105 SER A CA 1
ATOM 757 C C . SER A 1 105 ?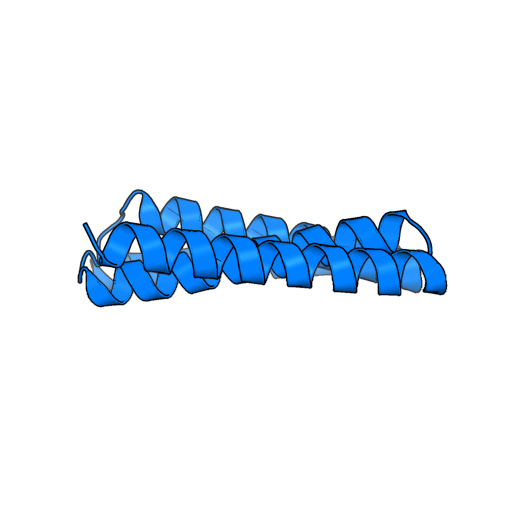 -14.583 -4.841 -0.651 1.00 85.25 105 SER A C 1
ATOM 759 O O . SER A 1 105 ? -15.141 -4.530 0.402 1.00 85.25 105 SER A O 1
ATOM 761 N N . SER A 1 106 ? -15.209 -5.534 -1.608 1.00 83.69 106 SER A N 1
ATOM 762 C CA . SER A 1 106 ? -16.620 -5.922 -1.551 1.00 83.69 106 SER A CA 1
ATOM 763 C C . SER A 1 106 ? -16.884 -6.987 -0.487 1.00 83.69 106 SER A C 1
ATOM 765 O O . SER A 1 106 ? -17.874 -6.896 0.232 1.00 83.69 106 SER A O 1
ATOM 767 N N . ALA A 1 107 ? -15.991 -7.969 -0.326 1.00 84.19 107 ALA A N 1
ATOM 768 C CA . ALA A 1 107 ? -16.083 -8.992 0.715 1.00 84.19 107 ALA A CA 1
ATOM 769 C C . ALA A 1 107 ? -15.982 -8.387 2.125 1.00 84.19 107 ALA A C 1
ATOM 771 O O . ALA A 1 107 ? -16.726 -8.783 3.024 1.00 84.19 107 ALA A O 1
ATOM 772 N N . ILE A 1 108 ? -15.106 -7.396 2.316 1.00 81.06 108 ILE A N 1
ATOM 773 C CA . ILE A 1 108 ? -14.960 -6.676 3.588 1.00 81.06 108 ILE A CA 1
ATOM 774 C C . ILE A 1 108 ? -16.217 -5.858 3.886 1.00 81.06 108 ILE A C 1
ATOM 776 O O . ILE A 1 108 ? -16.735 -5.916 5.005 1.00 81.06 108 ILE A O 1
ATOM 780 N N . LEU A 1 109 ? -16.749 -5.155 2.882 1.00 78.75 109 LEU A N 1
ATOM 781 C CA . LEU A 1 109 ? -18.008 -4.428 3.005 1.00 78.75 109 LEU A CA 1
ATOM 782 C C . LEU A 1 109 ? -19.152 -5.390 3.369 1.00 78.75 109 LEU A C 1
ATOM 784 O O . LEU A 1 109 ? -19.856 -5.176 4.352 1.00 78.75 109 LEU A O 1
ATOM 788 N N . PHE A 1 110 ? -19.286 -6.501 2.643 1.00 79.81 110 PHE A N 1
ATOM 789 C CA . PHE A 1 110 ? -20.318 -7.512 2.871 1.00 79.81 110 PHE A CA 1
ATOM 790 C C . PHE A 1 110 ? -20.217 -8.152 4.262 1.00 79.81 110 PHE A C 1
ATOM 792 O O . PHE A 1 110 ? -21.220 -8.272 4.963 1.00 79.81 110 PHE A O 1
ATOM 799 N N . SER A 1 111 ? -19.007 -8.500 4.714 1.00 75.25 111 SER A N 1
ATOM 800 C CA . SER A 1 111 ? -18.778 -9.019 6.068 1.00 75.25 111 SER A CA 1
ATOM 801 C C . SER A 1 111 ? -19.179 -8.020 7.154 1.00 75.25 111 SER A C 1
ATOM 803 O O . SER A 1 111 ? -19.549 -8.442 8.250 1.00 75.25 111 SER A O 1
ATOM 805 N N . ARG A 1 112 ? -19.080 -6.715 6.882 1.00 67.81 112 ARG A N 1
ATOM 806 C CA . ARG A 1 112 ? -19.529 -5.667 7.801 1.00 67.81 112 ARG A CA 1
ATOM 807 C C . ARG A 1 112 ? -21.045 -5.504 7.766 1.00 67.81 112 ARG A C 1
ATOM 809 O O . ARG A 1 112 ? -21.645 -5.486 8.830 1.00 67.81 112 ARG A O 1
ATOM 816 N N . TYR A 1 113 ? -21.668 -5.477 6.587 1.00 67.12 113 TYR A N 1
ATOM 817 C CA . TYR A 1 113 ? -23.130 -5.390 6.458 1.00 67.12 113 TYR A CA 1
ATOM 818 C C . TYR A 1 113 ? -23.859 -6.608 7.040 1.00 67.12 113 TYR A C 1
ATOM 820 O O . TYR A 1 113 ? -24.928 -6.454 7.623 1.00 67.12 113 TYR A O 1
ATOM 828 N N . ARG A 1 114 ? -23.269 -7.808 6.957 1.00 59.94 114 ARG A N 1
ATOM 829 C CA . ARG A 1 114 ? -23.850 -9.032 7.533 1.00 59.94 114 ARG A CA 1
ATOM 830 C C . ARG A 1 114 ? -23.995 -8.978 9.058 1.00 59.94 114 ARG A C 1
ATOM 832 O O . ARG A 1 114 ? -24.806 -9.714 9.593 1.00 59.94 114 ARG A O 1
ATOM 839 N N . LYS A 1 115 ? -23.251 -8.123 9.770 1.00 53.50 115 LYS A N 1
ATOM 840 C CA . LYS A 1 115 ? -23.453 -7.937 11.218 1.00 53.50 115 LYS A CA 1
ATOM 841 C C . LYS A 1 115 ? -24.767 -7.213 11.570 1.00 53.50 115 LYS A C 1
ATOM 843 O O . LYS A 1 115 ? -25.082 -7.142 12.752 1.00 53.50 115 LYS A O 1
ATOM 848 N N . TYR A 1 116 ? -25.510 -6.692 10.585 1.00 48.78 116 TYR A N 1
ATOM 849 C CA . TYR A 1 116 ? -26.758 -5.928 10.780 1.00 48.78 116 TYR A CA 1
ATOM 850 C C . TYR A 1 116 ? -28.016 -6.612 10.234 1.00 48.78 116 TYR A C 1
ATOM 852 O O . TYR A 1 116 ? -29.086 -6.007 10.275 1.00 48.78 116 TYR A O 1
ATOM 860 N N . LEU A 1 117 ? -27.884 -7.833 9.710 1.00 47.56 117 LEU A N 1
ATOM 861 C CA . LEU A 1 117 ? -28.985 -8.713 9.304 1.00 47.56 117 LEU A CA 1
ATOM 862 C C . LEU A 1 117 ? -29.116 -9.845 10.320 1.00 47.56 117 LEU A C 1
ATOM 864 O O . LEU A 1 117 ? -30.267 -10.159 10.684 1.00 47.56 117 LEU A O 1
#

Foldseek 3Di:
DPVVVVVVVVLVVLLVVLQVQLVVCCVVQNNQLSVLSSQQSNLVCQLVVLVVVCVVVVVLDPDPSLVRNLVSLLSNLLSVLSNVCSVPVDPVVSVVSNVVSVVVSVVSSVVSNVVVD

Secondary structure (DSSP, 8-state):
--HHHHHHHHHHHHHHHHHHHHHHHHHHH-HHHHHHHHHHHHHHHHHHHHHHHHHHHT--SS-HHHHHHHHHHHHHHHHHHHHHHHHH--HHHHHHHHHHHHHHHHHHHHHHHGGG-

Radius of gyration: 16.11 Å; chains: 1; bounding box: 45×27×44 Å

Sequence (117 aa):
MTENKQHNITTGAAFGVAILLGIFIGINYGIMNGVFTILIVSGVYLSVSLYLKDKEENTGGPSELGAAITGGILLAGIGACGFVYSFTESVVITVVCLIAVMLLSSAILFSRYRKYL